Protein AF-A0A2V8Y3Q5-F1 (afdb_monomer)

Mean predicted aligned error: 6.58 Å

Structure (mmCIF, N/CA/C/O backbone):
data_AF-A0A2V8Y3Q5-F1
#
_entry.id   AF-A0A2V8Y3Q5-F1
#
loop_
_atom_site.group_PDB
_atom_site.id
_atom_site.type_symbol
_atom_site.label_atom_id
_atom_site.label_alt_id
_atom_site.label_comp_id
_atom_site.label_asym_id
_atom_site.label_entity_id
_atom_site.label_seq_id
_atom_site.pdbx_PDB_ins_code
_atom_site.Cartn_x
_atom_site.Cartn_y
_atom_site.Cartn_z
_atom_site.occupancy
_atom_site.B_iso_or_equiv
_atom_site.auth_seq_id
_atom_site.auth_comp_id
_atom_site.auth_asym_id
_atom_site.auth_atom_id
_atom_site.pdbx_PDB_model_num
ATOM 1 N N . MET A 1 1 ? -2.817 7.007 -15.883 1.00 48.34 1 MET A N 1
ATOM 2 C CA . MET A 1 1 ? -4.009 7.868 -15.737 1.00 48.34 1 MET A CA 1
ATOM 3 C C . MET A 1 1 ? -5.224 7.065 -15.273 1.00 48.34 1 MET A C 1
ATOM 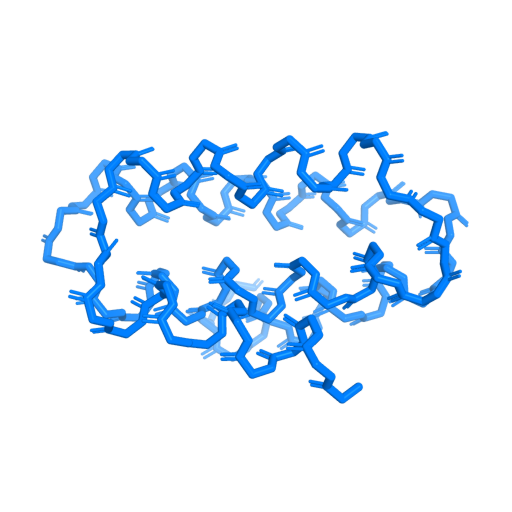5 O O . MET A 1 1 ? -5.567 7.200 -14.114 1.00 48.34 1 MET A O 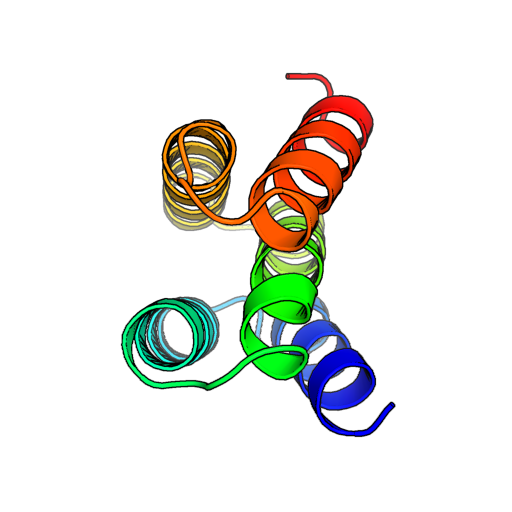1
ATOM 9 N N . GLY A 1 2 ? -5.813 6.167 -16.079 1.00 47.56 2 GLY A N 1
ATOM 10 C CA . GLY A 1 2 ? -7.019 5.411 -15.675 1.00 47.56 2 GLY A CA 1
ATOM 11 C C . GLY A 1 2 ? -6.881 4.601 -14.375 1.00 47.56 2 GLY A C 1
ATOM 12 O O . GLY A 1 2 ? -7.677 4.782 -13.466 1.00 47.56 2 GLY A O 1
ATOM 13 N N . ALA A 1 3 ? -5.820 3.795 -14.242 1.00 54.88 3 ALA A N 1
ATOM 14 C CA . ALA A 1 3 ? -5.577 3.000 -13.030 1.00 54.88 3 ALA A CA 1
ATOM 15 C C . ALA A 1 3 ? -5.352 3.856 -11.769 1.00 54.88 3 ALA A C 1
ATOM 17 O O . ALA A 1 3 ? -5.811 3.486 -10.703 1.00 54.88 3 ALA A O 1
ATOM 18 N N . PHE A 1 4 ? -4.706 5.019 -11.903 1.00 53.69 4 PHE A N 1
ATOM 19 C CA . PHE A 1 4 ? -4.492 5.962 -10.799 1.00 53.69 4 PHE A CA 1
ATOM 20 C C . PHE A 1 4 ? -5.827 6.516 -10.281 1.00 53.69 4 PHE A C 1
ATOM 22 O O . PHE A 1 4 ? -6.117 6.424 -9.095 1.00 53.69 4 PHE A O 1
ATOM 29 N N . VAL A 1 5 ? -6.691 6.968 -11.198 1.00 54.47 5 VAL A N 1
ATOM 30 C CA . VAL A 1 5 ? -8.029 7.480 -10.865 1.00 54.47 5 VAL A CA 1
ATOM 31 C C . VAL A 1 5 ? -8.911 6.388 -10.252 1.00 54.47 5 VAL A C 1
ATOM 33 O O . VAL A 1 5 ? -9.664 6.663 -9.327 1.00 54.47 5 VAL A O 1
ATOM 36 N N . THR A 1 6 ? -8.817 5.140 -10.726 1.00 59.31 6 THR A N 1
ATOM 37 C CA . THR A 1 6 ? -9.570 4.013 -10.147 1.00 59.31 6 THR A CA 1
ATOM 38 C C . THR A 1 6 ? -9.079 3.652 -8.743 1.00 59.31 6 THR A C 1
ATOM 40 O O . THR A 1 6 ? -9.903 3.393 -7.871 1.00 59.31 6 THR A O 1
ATOM 43 N N . SER A 1 7 ? -7.764 3.680 -8.509 1.00 55.41 7 SER A N 1
ATOM 44 C CA . SER A 1 7 ? -7.166 3.430 -7.195 1.00 55.41 7 SER A CA 1
ATOM 45 C C . SER A 1 7 ? -7.564 4.485 -6.160 1.00 55.41 7 SER A C 1
ATOM 47 O O . SER A 1 7 ? -7.919 4.123 -5.041 1.00 55.41 7 SER A O 1
ATOM 49 N N . GLU A 1 8 ? -7.562 5.770 -6.528 1.00 56.03 8 GLU A N 1
ATOM 50 C CA . GLU A 1 8 ? -8.012 6.848 -5.634 1.00 56.03 8 GLU A CA 1
ATOM 51 C C . 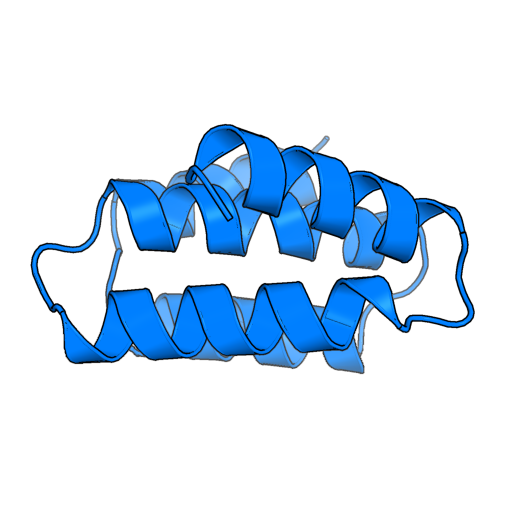GLU A 1 8 ? -9.520 6.771 -5.358 1.00 56.03 8 GLU A C 1
ATOM 53 O O . GLU A 1 8 ? -9.938 6.864 -4.208 1.00 56.03 8 GLU A O 1
ATOM 58 N N . LEU A 1 9 ? -10.347 6.497 -6.375 1.00 59.78 9 LEU A N 1
ATOM 59 C CA . LEU A 1 9 ? -11.796 6.325 -6.192 1.00 59.78 9 LEU A CA 1
ATOM 60 C C . LEU A 1 9 ? -12.149 5.145 -5.277 1.00 59.78 9 LEU A C 1
ATOM 62 O O . LEU A 1 9 ? -13.082 5.255 -4.481 1.00 59.78 9 LEU A O 1
ATOM 66 N N . LEU A 1 10 ? -11.426 4.026 -5.386 1.00 57.97 10 LEU A N 1
ATOM 67 C CA . LEU A 1 10 ? -11.595 2.870 -4.502 1.00 57.97 10 LEU A CA 1
ATOM 68 C C . LEU A 1 10 ? -11.149 3.195 -3.073 1.00 57.97 10 LEU A C 1
ATOM 70 O O . LEU A 1 10 ? -11.885 2.905 -2.136 1.00 57.97 10 LEU A O 1
ATOM 74 N N . GLY A 1 11 ? -9.990 3.840 -2.915 1.00 53.38 11 GLY A N 1
ATOM 75 C CA . GLY A 1 11 ? -9.460 4.224 -1.609 1.00 53.38 11 GLY A CA 1
ATOM 76 C C . GLY A 1 11 ? -10.321 5.253 -0.874 1.00 53.38 11 GLY A C 1
ATOM 77 O O . GLY A 1 11 ? -10.518 5.112 0.325 1.00 53.38 11 GLY A O 1
ATOM 78 N N . GLU A 1 12 ? -10.874 6.251 -1.569 1.00 56.47 12 GLU A N 1
ATOM 79 C CA . GLU A 1 12 ? -11.645 7.334 -0.941 1.00 56.47 12 GLU A CA 1
ATOM 80 C C . GLU A 1 12 ? -13.140 7.030 -0.764 1.00 56.47 12 GLU A C 1
ATOM 82 O O . GLU A 1 12 ? -13.724 7.438 0.239 1.00 56.47 12 GLU A O 1
ATOM 87 N N . ARG A 1 13 ? -13.795 6.343 -1.716 1.00 54.53 13 ARG A N 1
ATOM 88 C CA . ARG A 1 13 ? -15.253 6.086 -1.649 1.00 54.53 13 ARG A CA 1
ATOM 89 C C . ARG A 1 13 ? -15.638 4.701 -1.144 1.00 54.53 13 ARG A C 1
ATOM 91 O O . ARG A 1 13 ? -16.772 4.536 -0.699 1.00 54.53 13 ARG A O 1
ATOM 98 N N . TYR A 1 14 ? -14.736 3.728 -1.224 1.00 58.38 14 TYR A N 1
ATOM 99 C CA . TYR A 1 14 ? -15.003 2.325 -0.906 1.00 58.38 14 TYR A CA 1
ATOM 100 C C . TYR A 1 14 ? -13.886 1.758 -0.033 1.00 58.38 14 TYR A C 1
ATOM 102 O O . TYR A 1 14 ? -13.369 0.694 -0.336 1.00 58.38 14 TYR A O 1
ATOM 110 N N . ALA A 1 15 ? -13.476 2.486 1.012 1.00 61.31 15 ALA A N 1
ATOM 111 C CA . ALA A 1 15 ? -12.365 2.156 1.915 1.00 61.31 15 ALA A CA 1
ATOM 112 C C . ALA A 1 15 ? -12.627 0.902 2.790 1.00 61.31 15 ALA A C 1
ATOM 114 O O . ALA A 1 15 ? -12.545 0.948 4.020 1.00 61.31 15 ALA A O 1
ATOM 115 N N . ASP A 1 16 ? -12.982 -0.200 2.138 1.00 69.69 16 ASP A N 1
ATOM 116 C CA . ASP A 1 16 ? -13.440 -1.473 2.665 1.00 69.69 16 ASP A CA 1
ATOM 117 C C . ASP A 1 16 ? -12.529 -2.628 2.202 1.00 69.69 16 ASP A C 1
ATOM 119 O O . ASP A 1 16 ? -11.564 -2.458 1.445 1.00 69.69 16 ASP A O 1
ATOM 123 N N . GLU A 1 17 ? -12.833 -3.837 2.672 1.00 72.81 17 GLU A N 1
ATOM 124 C CA . GLU A 1 17 ? -12.095 -5.058 2.334 1.00 72.81 17 GLU A CA 1
ATOM 125 C C . GLU A 1 17 ? -12.037 -5.347 0.824 1.00 72.81 17 GLU A C 1
ATOM 127 O O . GLU A 1 17 ? -11.062 -5.931 0.340 1.00 72.81 17 GLU A O 1
ATOM 132 N N . ASN A 1 18 ? -13.046 -4.931 0.051 1.00 75.06 18 ASN A N 1
ATOM 133 C CA . ASN A 1 18 ? -13.093 -5.188 -1.386 1.00 75.06 18 ASN A CA 1
ATOM 134 C C . ASN A 1 18 ? -12.117 -4.288 -2.143 1.00 75.06 18 ASN A C 1
ATOM 136 O O . ASN A 1 18 ? -11.446 -4.766 -3.061 1.00 75.06 18 ASN A O 1
ATOM 140 N N . ALA A 1 19 ? -11.989 -3.017 -1.748 1.00 72.62 19 ALA A N 1
ATOM 141 C CA . ALA A 1 19 ? -10.978 -2.129 -2.318 1.00 72.62 19 ALA A CA 1
AT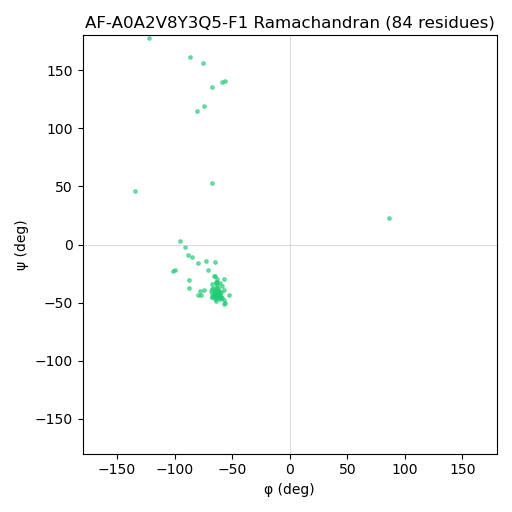OM 142 C C . ALA A 1 19 ? -9.559 -2.612 -2.007 1.00 72.62 19 ALA A C 1
ATOM 144 O O . ALA A 1 19 ? -8.713 -2.653 -2.903 1.00 72.62 19 ALA A O 1
ATOM 145 N N . LEU A 1 20 ? -9.314 -3.061 -0.773 1.00 76.06 20 LEU A N 1
ATOM 146 C CA . LEU A 1 20 ? -8.029 -3.643 -0.391 1.00 76.06 20 LEU A CA 1
ATOM 147 C C . LEU A 1 20 ? -7.701 -4.885 -1.234 1.00 76.06 20 LEU A C 1
ATOM 149 O O . LEU A 1 20 ? -6.589 -5.017 -1.749 1.00 76.06 20 LEU A O 1
ATOM 153 N N . LYS A 1 21 ? -8.678 -5.779 -1.422 1.00 80.50 21 LYS A N 1
ATOM 154 C CA . LYS A 1 21 ? -8.518 -6.977 -2.254 1.00 80.50 21 LYS A CA 1
ATOM 155 C C . LYS A 1 21 ? -8.237 -6.628 -3.716 1.00 80.50 21 LYS A C 1
ATOM 157 O O . LYS A 1 21 ? -7.322 -7.195 -4.306 1.00 80.50 21 LYS A O 1
ATOM 162 N N . ALA A 1 22 ? -8.967 -5.669 -4.283 1.00 79.38 22 ALA A N 1
ATOM 163 C CA . ALA A 1 22 ? -8.762 -5.223 -5.657 1.00 79.38 22 ALA A CA 1
ATOM 164 C C . ALA A 1 22 ? -7.356 -4.634 -5.868 1.00 79.38 22 ALA A C 1
ATOM 166 O O . ALA A 1 22 ? -6.700 -4.953 -6.860 1.00 79.38 22 ALA A O 1
ATOM 167 N N . LEU A 1 23 ? -6.863 -3.827 -4.921 1.00 78.69 23 LEU A N 1
ATOM 168 C CA . LEU A 1 23 ? -5.506 -3.274 -4.958 1.00 78.69 23 LEU A CA 1
ATOM 169 C C . LEU A 1 23 ? -4.436 -4.369 -4.850 1.00 78.69 23 LEU A C 1
ATOM 171 O O . LEU A 1 23 ? -3.463 -4.353 -5.609 1.00 78.69 23 LEU A O 1
ATOM 175 N N . ALA A 1 24 ? -4.638 -5.355 -3.973 1.00 79.81 24 ALA A N 1
ATOM 176 C CA . ALA A 1 24 ? -3.734 -6.493 -3.833 1.00 79.81 24 ALA A CA 1
ATOM 177 C C . ALA A 1 24 ? -3.678 -7.355 -5.110 1.00 79.81 24 ALA A C 1
ATOM 179 O O . ALA A 1 24 ? -2.596 -7.756 -5.551 1.00 79.81 24 ALA A O 1
ATOM 180 N N . ASP A 1 25 ? -4.827 -7.610 -5.739 1.00 81.50 25 ASP A N 1
ATOM 181 C CA . ASP A 1 25 ? -4.907 -8.361 -6.995 1.00 81.50 25 ASP A CA 1
ATOM 182 C C . ASP A 1 25 ? -4.253 -7.590 -8.153 1.00 81.50 25 ASP A C 1
ATOM 184 O O . ASP A 1 25 ? -3.543 -8.184 -8.976 1.00 81.50 25 ASP A O 1
ATOM 188 N N . LEU A 1 26 ? -4.398 -6.260 -8.181 1.00 78.75 26 LEU A N 1
ATOM 189 C CA . LEU A 1 26 ? -3.723 -5.389 -9.145 1.00 78.75 26 LEU A CA 1
ATOM 190 C C . LEU A 1 26 ? -2.196 -5.433 -8.966 1.00 78.75 26 LEU A C 1
ATOM 192 O O . LEU A 1 26 ? -1.464 -5.572 -9.948 1.00 78.75 26 LEU A O 1
ATOM 196 N N . GLY A 1 27 ? -1.709 -5.395 -7.721 1.00 74.25 27 GLY A N 1
ATOM 197 C CA . GLY A 1 27 ? -0.281 -5.499 -7.396 1.00 74.25 27 GLY A CA 1
ATOM 198 C C . GLY A 1 27 ? 0.354 -6.798 -7.888 1.00 74.25 27 GLY A C 1
ATOM 199 O O . GLY A 1 27 ? 1.479 -6.792 -8.387 1.00 74.25 27 GLY A O 1
ATOM 200 N N . LYS A 1 28 ? -0.392 -7.905 -7.846 1.00 76.88 28 LYS A N 1
ATOM 201 C CA . LYS A 1 28 ? 0.083 -9.216 -8.311 1.00 76.88 28 LYS A CA 1
ATOM 202 C C . LYS A 1 28 ? 0.016 -9.374 -9.826 1.00 76.88 28 LYS A C 1
ATOM 204 O O . LYS A 1 28 ? 0.948 -9.899 -10.429 1.00 76.88 28 LYS A O 1
ATOM 209 N N . SER A 1 29 ? -1.069 -8.939 -10.459 1.00 75.88 29 SER A N 1
ATOM 210 C CA . SER A 1 29 ? -1.385 -9.325 -11.844 1.00 75.88 29 SER A CA 1
ATOM 211 C C . SER A 1 29 ? -1.055 -8.269 -12.899 1.00 75.88 29 SER A C 1
ATOM 213 O O . SER A 1 29 ? -0.857 -8.612 -14.066 1.00 75.88 29 SER A O 1
ATOM 215 N N . ALA A 1 30 ? -0.973 -6.991 -12.524 1.00 74.88 30 ALA A N 1
ATOM 216 C CA . ALA A 1 30 ? -0.817 -5.925 -13.504 1.00 74.88 30 ALA A CA 1
ATOM 217 C C . ALA A 1 30 ? 0.605 -5.849 -14.083 1.00 74.88 30 ALA A C 1
ATOM 219 O O . ALA A 1 30 ? 1.582 -6.261 -13.467 1.00 74.88 30 ALA A O 1
ATOM 220 N N . ARG A 1 31 ? 0.745 -5.277 -15.281 1.00 76.62 31 ARG A N 1
ATOM 221 C CA . ARG A 1 31 ? 2.051 -4.874 -15.828 1.00 76.62 31 ARG A CA 1
ATOM 222 C C . ARG A 1 31 ? 2.396 -3.462 -15.352 1.00 76.62 31 ARG A C 1
ATOM 224 O O . ARG A 1 31 ? 1.510 -2.700 -14.960 1.00 76.62 31 ARG A O 1
ATOM 231 N N . LEU A 1 32 ? 3.670 -3.080 -15.421 1.00 67.50 32 LEU A N 1
ATOM 232 C CA . LEU A 1 32 ? 4.028 -1.659 -15.360 1.00 67.5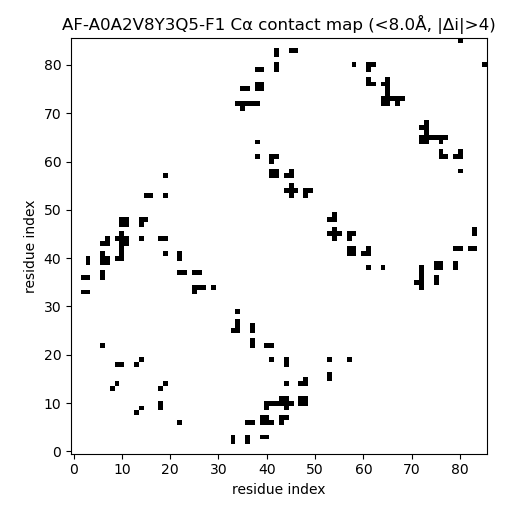0 32 LEU A CA 1
ATOM 233 C C . LEU A 1 32 ? 3.322 -0.910 -16.514 1.00 67.50 32 LEU A C 1
ATOM 235 O O . LEU A 1 32 ? 3.208 -1.472 -17.607 1.00 67.50 32 LEU A O 1
ATOM 239 N N . PRO A 1 33 ? 2.801 0.314 -16.295 1.00 68.44 33 PRO A N 1
ATOM 240 C CA . PRO A 1 33 ? 2.932 1.145 -15.091 1.00 68.44 33 PRO A CA 1
ATOM 241 C C . PRO A 1 33 ? 1.818 0.942 -14.047 1.00 68.44 33 PRO A C 1
ATOM 243 O O . PRO A 1 33 ? 1.851 1.563 -12.992 1.00 68.44 33 PRO A O 1
ATOM 246 N N . ALA A 1 34 ? 0.820 0.092 -14.303 1.00 72.75 34 ALA A N 1
ATOM 247 C CA . ALA A 1 34 ? -0.338 -0.052 -13.417 1.00 72.75 34 ALA A CA 1
ATOM 248 C C . ALA A 1 34 ? 0.034 -0.569 -12.014 1.00 72.75 34 ALA A C 1
ATOM 250 O O . ALA A 1 34 ? -0.552 -0.115 -11.035 1.00 72.75 34 ALA A O 1
ATOM 251 N N . ARG A 1 35 ? 1.066 -1.418 -11.888 1.00 78.50 35 ARG A N 1
ATOM 252 C CA . ARG A 1 35 ? 1.615 -1.807 -10.572 1.00 78.50 35 ARG A CA 1
ATOM 253 C C . ARG A 1 35 ? 2.155 -0.626 -9.760 1.00 78.50 35 ARG A C 1
ATOM 255 O O . ARG A 1 35 ? 2.029 -0.637 -8.543 1.00 78.50 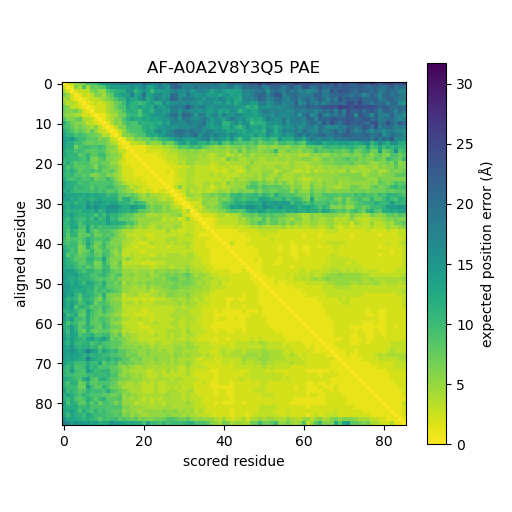35 ARG A O 1
ATOM 262 N N . ALA A 1 36 ? 2.708 0.400 -10.408 1.00 80.44 36 ALA A N 1
ATOM 263 C CA . ALA A 1 36 ? 3.224 1.585 -9.719 1.00 80.44 36 ALA A CA 1
ATOM 264 C C . ALA A 1 36 ? 2.101 2.488 -9.173 1.00 80.44 36 ALA A C 1
ATOM 266 O O . ALA A 1 36 ? 2.348 3.320 -8.313 1.00 80.44 36 ALA A O 1
ATOM 267 N N . ALA A 1 37 ? 0.849 2.292 -9.606 1.00 82.19 37 ALA A N 1
ATOM 268 C CA . ALA A 1 37 ? -0.306 2.999 -9.050 1.00 82.19 37 ALA A CA 1
ATOM 269 C C . ALA A 1 37 ? -0.886 2.332 -7.785 1.00 82.19 37 ALA A C 1
ATOM 271 O O . ALA A 1 37 ? -1.745 2.918 -7.127 1.00 82.19 37 ALA A O 1
ATOM 272 N N . VAL A 1 38 ? -0.450 1.112 -7.446 1.00 86.62 38 VAL A N 1
ATOM 273 C CA . VAL A 1 38 ? -0.944 0.371 -6.271 1.00 86.62 38 VAL A CA 1
ATOM 274 C C . VAL A 1 38 ? -0.568 1.056 -4.957 1.00 86.62 38 VAL A C 1
ATOM 276 O O . VAL A 1 38 ? -1.463 1.208 -4.125 1.00 86.62 38 VAL A O 1
ATOM 279 N N . PRO A 1 39 ? 0.678 1.539 -4.763 1.00 89.75 39 PRO A N 1
ATOM 280 C CA . PRO A 1 39 ? 1.029 2.287 -3.562 1.00 89.75 39 PRO A CA 1
ATOM 281 C C . PRO A 1 39 ? 0.107 3.473 -3.269 1.00 89.75 39 PRO A C 1
ATOM 283 O O . PRO A 1 39 ? -0.357 3.616 -2.144 1.00 89.75 39 PRO A O 1
ATOM 286 N N . HIS A 1 40 ? -0.259 4.258 -4.283 1.00 87.12 40 HIS A N 1
ATOM 287 C CA . HIS A 1 40 ? -1.190 5.375 -4.098 1.00 87.12 40 HIS A CA 1
ATOM 288 C C . HIS A 1 40 ? -2.590 4.929 -3.667 1.00 87.12 40 HIS A C 1
ATOM 290 O O . HIS A 1 40 ? -3.202 5.565 -2.815 1.00 87.12 40 HIS A O 1
ATOM 296 N N . GLY A 1 41 ? -3.098 3.824 -4.220 1.00 84.94 41 GLY A N 1
ATOM 297 C CA . GLY A 1 41 ? -4.386 3.274 -3.794 1.00 84.94 41 GLY A CA 1
ATOM 298 C C . GLY A 1 41 ? -4.375 2.820 -2.335 1.00 84.94 41 GLY A C 1
ATOM 299 O O . GLY A 1 41 ? -5.318 3.093 -1.597 1.00 84.94 41 GLY A O 1
ATOM 300 N N . LEU A 1 42 ? -3.287 2.173 -1.903 1.00 87.81 42 LEU A N 1
ATOM 301 C CA . LEU A 1 42 ? -3.105 1.766 -0.507 1.00 87.81 42 LEU A CA 1
ATOM 302 C C . LEU A 1 42 ? -2.943 2.978 0.420 1.00 87.81 42 LEU A C 1
ATOM 304 O O . LEU A 1 42 ? -3.506 2.982 1.511 1.00 87.81 42 LEU A O 1
ATOM 308 N N . GLU A 1 43 ? -2.232 4.021 -0.022 1.00 90.62 43 GLU A N 1
ATOM 309 C CA . GLU A 1 43 ? -2.118 5.303 0.685 1.00 90.62 43 GLU A CA 1
ATOM 310 C C . GLU A 1 43 ? -3.499 5.928 0.927 1.00 90.62 43 GLU A C 1
ATOM 312 O O . GLU A 1 43 ? -3.834 6.284 2.058 1.00 90.62 43 GLU A O 1
ATOM 317 N N . ALA A 1 44 ? -4.307 6.044 -0.131 1.00 86.56 44 ALA A N 1
ATOM 318 C CA . ALA A 1 44 ? -5.647 6.616 -0.065 1.00 86.56 44 ALA A CA 1
ATOM 319 C C . ALA A 1 44 ? -6.559 5.797 0.860 1.00 86.56 44 ALA A C 1
ATOM 321 O O . ALA A 1 44 ? -7.211 6.366 1.737 1.00 86.56 44 ALA A O 1
ATOM 322 N N . LEU A 1 45 ? -6.535 4.464 0.739 1.00 84.44 45 LEU A N 1
ATOM 323 C CA . LEU A 1 45 ? -7.300 3.566 1.606 1.00 84.44 45 LEU A CA 1
ATOM 324 C C . LEU A 1 45 ? -6.891 3.722 3.075 1.00 84.44 45 LEU A C 1
ATOM 326 O O . LEU A 1 45 ? -7.752 3.881 3.939 1.00 84.44 45 LEU A O 1
ATOM 330 N N . ALA A 1 46 ? -5.586 3.740 3.363 1.00 87.88 46 ALA A N 1
ATOM 331 C CA . ALA A 1 46 ? -5.068 3.910 4.718 1.00 87.88 46 ALA A CA 1
ATOM 332 C C . ALA A 1 46 ? -5.433 5.274 5.324 1.00 87.88 46 ALA A C 1
ATOM 334 O O . ALA A 1 46 ? -5.588 5.377 6.540 1.00 87.88 46 ALA A O 1
ATOM 335 N N . LYS A 1 47 ? -5.592 6.325 4.513 1.00 87.44 47 LYS A N 1
ATOM 336 C CA . LYS A 1 47 ? -6.052 7.641 4.983 1.00 87.44 47 LYS A CA 1
ATOM 337 C C . LYS A 1 47 ? -7.557 7.682 5.233 1.00 87.44 47 LYS A C 1
ATOM 339 O O . LYS A 1 47 ? -7.980 8.246 6.238 1.00 87.44 47 LYS A O 1
ATOM 344 N N . ALA A 1 48 ? -8.349 7.104 4.334 1.00 84.25 48 ALA A N 1
ATOM 345 C CA . ALA A 1 48 ? -9.800 7.265 4.326 1.00 84.25 48 ALA A CA 1
ATOM 346 C C . ALA A 1 48 ? -10.552 6.258 5.208 1.00 84.25 48 ALA A C 1
ATOM 348 O O . ALA A 1 48 ? -11.616 6.587 5.731 1.00 84.25 48 ALA A O 1
ATOM 349 N N . THR A 1 49 ? -10.033 5.038 5.388 1.00 81.56 49 THR A N 1
ATOM 350 C CA . THR A 1 49 ? -10.760 4.004 6.137 1.00 81.56 49 THR A CA 1
ATOM 351 C C . THR A 1 49 ? -10.878 4.362 7.627 1.00 81.56 49 THR A C 1
ATOM 353 O O . THR A 1 49 ? -9.894 4.805 8.231 1.00 81.56 49 THR A O 1
ATOM 356 N N . PRO A 1 50 ? -12.052 4.190 8.266 1.00 83.00 50 PRO A N 1
ATOM 357 C CA . PRO A 1 50 ? -12.187 4.291 9.719 1.00 83.00 50 PRO A CA 1
ATOM 358 C C . PRO A 1 50 ? -11.730 3.012 10.440 1.00 83.00 50 PRO A C 1
ATOM 360 O O . PRO A 1 50 ? -11.489 3.050 11.643 1.00 83.00 50 PRO A O 1
ATOM 363 N N . ASP A 1 51 ? -11.591 1.896 9.721 1.00 85.75 51 ASP A N 1
ATOM 364 C CA . ASP A 1 51 ? -11.212 0.603 10.282 1.00 85.75 51 ASP A CA 1
ATOM 365 C C . ASP A 1 51 ? -9.691 0.522 10.486 1.00 85.75 51 ASP A C 1
ATOM 367 O O . ASP A 1 51 ? -8.895 0.556 9.544 1.00 85.75 51 ASP A O 1
ATOM 371 N N . GLU A 1 52 ? -9.271 0.425 11.746 1.00 88.81 52 GLU A N 1
ATOM 372 C CA . GLU A 1 52 ? -7.858 0.346 12.116 1.00 88.81 52 GLU A CA 1
ATOM 373 C C . GLU A 1 52 ? -7.181 -0.929 11.594 1.00 88.81 52 GLU A C 1
ATOM 375 O O . GLU A 1 52 ? -6.002 -0.898 11.233 1.00 88.81 52 GLU A O 1
ATOM 380 N N . SER A 1 53 ? -7.922 -2.035 11.490 1.00 88.06 53 SER A N 1
ATOM 381 C CA . SER A 1 53 ? -7.397 -3.289 10.954 1.00 88.06 53 SER A CA 1
ATOM 382 C C . SER A 1 53 ? -7.097 -3.161 9.461 1.00 88.06 53 SER A C 1
ATOM 384 O O . SER A 1 53 ? -5.991 -3.493 9.031 1.00 88.06 53 SER A O 1
ATOM 386 N N . LEU A 1 54 ? -8.010 -2.565 8.687 1.00 84.75 54 LEU A N 1
ATOM 387 C CA . LEU A 1 54 ? -7.800 -2.296 7.262 1.00 84.75 54 LEU A CA 1
ATOM 388 C C . LEU A 1 54 ? -6.657 -1.316 7.031 1.00 84.75 54 LEU A C 1
ATOM 390 O O . LEU A 1 54 ? -5.819 -1.540 6.154 1.00 84.75 54 LEU A O 1
ATOM 394 N N . ARG A 1 55 ? -6.578 -0.264 7.852 1.00 90.19 55 ARG A N 1
ATOM 395 C CA . ARG A 1 55 ? -5.472 0.696 7.806 1.00 90.19 55 ARG A CA 1
ATOM 396 C C . ARG A 1 55 ? -4.131 -0.003 7.994 1.00 90.19 55 ARG A C 1
ATOM 398 O O . ARG A 1 55 ? -3.205 0.228 7.219 1.00 90.19 55 ARG A O 1
ATOM 405 N N . ARG A 1 56 ? -4.034 -0.872 9.002 1.00 91.38 56 ARG A N 1
ATOM 406 C CA . ARG A 1 56 ? -2.807 -1.608 9.300 1.00 91.38 56 ARG A CA 1
ATOM 407 C C . ARG A 1 56 ? -2.415 -2.539 8.160 1.00 91.38 56 ARG A C 1
ATOM 409 O O . ARG A 1 56 ? -1.269 -2.499 7.733 1.00 91.38 56 ARG A O 1
ATOM 416 N N . VAL A 1 57 ? -3.365 -3.288 7.600 1.00 91.50 57 VAL A N 1
ATOM 417 C CA . VAL A 1 57 ? -3.080 -4.175 6.461 1.00 91.50 57 VAL A CA 1
ATOM 418 C C . VAL A 1 57 ? -2.611 -3.385 5.234 1.00 91.50 57 VAL A C 1
ATOM 420 O O . VAL A 1 57 ? -1.707 -3.832 4.529 1.00 91.50 57 VAL A O 1
ATOM 423 N N . ALA A 1 58 ? -3.173 -2.203 4.975 1.00 89.31 58 ALA A N 1
ATOM 424 C CA . ALA A 1 58 ? -2.724 -1.346 3.879 1.00 89.31 58 ALA A CA 1
ATOM 425 C C . ALA A 1 58 ? -1.283 -0.847 4.077 1.00 89.31 58 ALA A C 1
ATOM 427 O O . ALA A 1 58 ? -0.488 -0.867 3.135 1.00 89.31 58 ALA A O 1
ATOM 428 N N . ILE A 1 59 ? -0.930 -0.451 5.304 1.00 93.31 59 ILE A N 1
ATOM 429 C CA . ILE A 1 59 ? 0.435 -0.046 5.666 1.00 93.31 59 ILE A CA 1
ATOM 430 C C . ILE A 1 59 ? 1.404 -1.227 5.540 1.00 93.31 59 ILE A C 1
ATOM 432 O O . ILE A 1 59 ? 2.464 -1.072 4.936 1.00 93.31 59 ILE A O 1
ATOM 436 N N . ASP A 1 60 ? 1.036 -2.411 6.032 1.00 93.44 60 ASP A N 1
ATOM 437 C CA . ASP A 1 60 ? 1.866 -3.616 5.926 1.00 93.44 60 ASP A CA 1
ATOM 438 C C . ASP A 1 60 ? 2.132 -3.968 4.449 1.00 93.44 60 ASP A C 1
ATOM 440 O O . ASP A 1 60 ? 3.262 -4.264 4.061 1.00 93.44 60 ASP A O 1
ATOM 444 N N . GLN A 1 61 ? 1.123 -3.852 3.577 1.00 91.19 61 GLN A N 1
ATOM 445 C CA . GLN A 1 61 ? 1.312 -4.054 2.136 1.00 91.19 61 GLN A CA 1
ATOM 446 C C . GLN A 1 61 ? 2.245 -3.010 1.510 1.00 91.19 61 GLN A C 1
ATOM 448 O O . GLN A 1 61 ? 3.088 -3.365 0.686 1.00 91.19 61 GLN A O 1
ATOM 453 N N . LEU A 1 62 ? 2.150 -1.738 1.907 1.00 92.62 62 LEU A N 1
ATOM 454 C CA . LEU A 1 62 ? 3.091 -0.703 1.468 1.00 92.62 62 LEU A CA 1
ATOM 455 C C . LEU A 1 62 ? 4.531 -1.009 1.914 1.00 92.62 62 LEU A C 1
ATOM 457 O O . LEU A 1 62 ? 5.468 -0.847 1.127 1.00 92.62 62 LEU A O 1
ATOM 461 N N . GLN A 1 63 ? 4.714 -1.506 3.139 1.00 93.81 63 GLN A N 1
ATOM 462 C CA . GLN A 1 63 ? 6.019 -1.924 3.661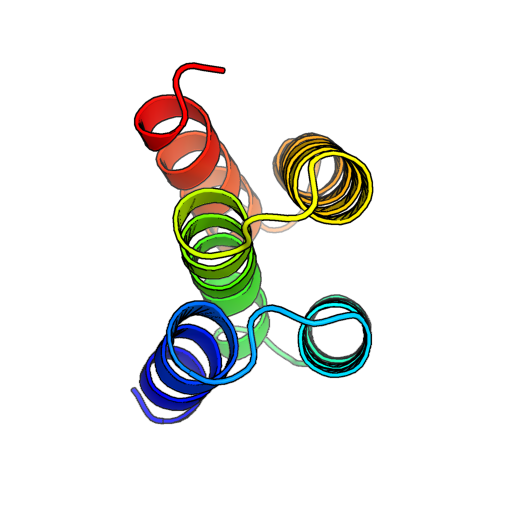 1.00 93.81 63 GLN A CA 1
ATOM 463 C C . GLN A 1 63 ? 6.606 -3.132 2.928 1.00 93.81 63 GLN A C 1
ATOM 465 O O . GLN A 1 63 ? 7.830 -3.269 2.868 1.00 93.81 63 GLN A O 1
ATOM 470 N N . GLU A 1 64 ? 5.775 -3.997 2.354 1.00 92.56 64 GLU A N 1
ATOM 471 C CA . GLU A 1 64 ? 6.246 -5.065 1.473 1.00 92.56 64 GLU A CA 1
ATOM 472 C C . GLU A 1 64 ? 6.582 -4.534 0.073 1.00 92.56 64 GLU A C 1
ATOM 474 O O . GLU A 1 64 ? 7.625 -4.876 -0.485 1.00 92.56 64 GLU A O 1
ATOM 479 N N . LEU A 1 65 ? 5.776 -3.620 -0.477 1.00 90.00 65 LEU A N 1
ATOM 480 C CA . LEU A 1 65 ? 6.027 -3.027 -1.797 1.00 90.00 65 LEU A CA 1
ATOM 481 C C . LEU A 1 65 ? 7.310 -2.185 -1.852 1.00 90.00 65 LEU A C 1
ATOM 483 O O . LEU A 1 65 ? 7.947 -2.130 -2.905 1.00 90.00 65 LEU A O 1
ATOM 487 N N . GLN A 1 66 ? 7.764 -1.600 -0.739 1.00 92.19 66 GLN A N 1
ATOM 488 C CA . GLN A 1 66 ? 9.062 -0.906 -0.691 1.00 92.19 66 GLN A CA 1
ATOM 489 C C . GLN A 1 66 ? 10.262 -1.856 -0.917 1.00 92.19 66 GLN A C 1
ATOM 491 O O . GLN A 1 66 ? 11.377 -1.406 -1.167 1.00 92.19 66 GLN A O 1
ATOM 496 N N . LYS A 1 67 ? 10.057 -3.176 -0.825 1.00 91.56 67 LYS A N 1
ATOM 497 C CA . LYS A 1 67 ? 11.075 -4.199 -1.114 1.00 91.56 67 LYS A CA 1
ATOM 498 C C . LYS A 1 67 ? 10.981 -4.721 -2.553 1.00 91.56 67 LYS A C 1
ATOM 500 O O . LYS A 1 67 ? 11.719 -5.632 -2.917 1.00 91.56 67 LYS A O 1
ATOM 505 N N . SER A 1 68 ? 10.077 -4.169 -3.366 1.00 89.38 68 SER A N 1
ATOM 506 C CA . SER A 1 68 ? 9.876 -4.564 -4.761 1.00 89.38 68 SER A CA 1
ATOM 507 C C . SER A 1 68 ? 11.168 -4.447 -5.577 1.00 89.38 68 SER A C 1
ATOM 509 O O . SER A 1 68 ? 11.909 -3.468 -5.455 1.00 89.38 68 SER A O 1
ATOM 511 N N . GLU A 1 69 ? 11.395 -5.420 -6.464 1.00 90.31 69 GLU A N 1
ATOM 512 C CA . GLU A 1 69 ? 12.477 -5.402 -7.459 1.00 90.31 69 GLU A CA 1
ATOM 513 C C . GLU A 1 69 ? 12.305 -4.256 -8.470 1.00 90.31 69 GLU A C 1
ATOM 515 O O . GLU A 1 69 ? 13.281 -3.630 -8.881 1.00 90.31 69 GLU A O 1
ATOM 520 N N . PHE A 1 70 ? 11.053 -3.911 -8.793 1.00 88.19 70 PHE A N 1
ATOM 521 C CA . PHE A 1 70 ? 10.714 -2.796 -9.674 1.00 88.19 70 PHE A CA 1
ATOM 522 C C . PHE A 1 70 ? 10.913 -1.466 -8.951 1.00 88.19 70 PHE A C 1
ATOM 524 O O . PHE A 1 70 ? 10.259 -1.204 -7.936 1.00 88.19 70 PHE A O 1
ATOM 531 N N . GLU A 1 71 ? 11.802 -0.633 -9.488 1.00 90.19 71 GLU A N 1
ATOM 532 C CA . GLU A 1 71 ? 12.183 0.652 -8.905 1.00 90.19 71 GLU A CA 1
ATOM 533 C C . GLU A 1 71 ? 11.002 1.612 -8.782 1.00 90.19 71 GLU A C 1
ATOM 535 O O . GLU A 1 71 ? 10.825 2.228 -7.734 1.00 90.19 71 GLU A O 1
ATOM 540 N N . GLU A 1 72 ? 10.145 1.680 -9.796 1.00 87.69 72 GLU A N 1
ATOM 541 C CA . GLU A 1 72 ? 8.981 2.559 -9.799 1.00 87.69 72 GLU A CA 1
ATOM 542 C C . GLU A 1 72 ? 8.007 2.194 -8.674 1.00 87.69 72 GLU A C 1
ATOM 544 O O . GLU A 1 72 ? 7.543 3.061 -7.943 1.00 87.69 72 GLU A O 1
ATOM 549 N N . VAL A 1 73 ? 7.745 0.900 -8.472 1.00 88.44 73 VAL A N 1
ATOM 550 C CA . VAL A 1 73 ? 6.854 0.422 -7.399 1.00 88.44 73 VAL A CA 1
ATOM 551 C C . VAL A 1 73 ? 7.449 0.724 -6.026 1.00 88.44 73 VAL A C 1
ATOM 553 O O . VAL A 1 73 ? 6.743 1.182 -5.128 1.00 88.44 73 VAL A O 1
ATOM 556 N N . ARG A 1 74 ? 8.755 0.492 -5.868 1.00 93.62 74 ARG A N 1
ATOM 557 C CA . ARG A 1 74 ? 9.475 0.751 -4.621 1.00 93.62 74 ARG A CA 1
ATOM 558 C C . ARG A 1 74 ? 9.463 2.235 -4.258 1.00 93.62 74 ARG A C 1
ATOM 560 O O . ARG A 1 74 ? 9.190 2.575 -3.109 1.00 93.62 74 ARG A O 1
ATOM 567 N N . ASN A 1 75 ? 9.727 3.108 -5.226 1.00 92.50 75 ASN A N 1
ATOM 568 C CA . ASN A 1 75 ? 9.743 4.552 -5.011 1.00 92.50 75 ASN A CA 1
ATOM 569 C C . 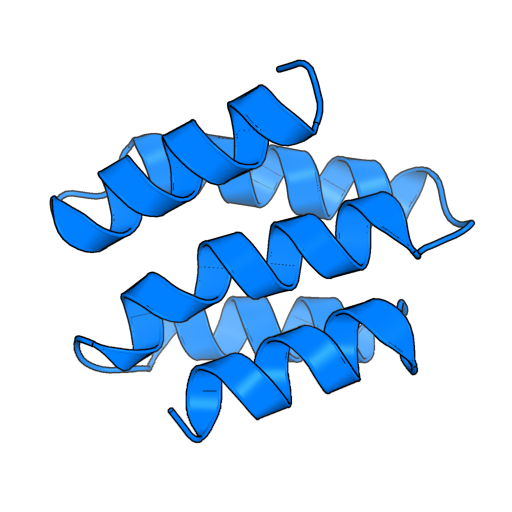ASN A 1 75 ? 8.358 5.068 -4.607 1.00 92.50 75 ASN A C 1
ATOM 571 O O . ASN A 1 75 ? 8.246 5.809 -3.630 1.00 92.50 75 ASN A O 1
ATOM 575 N N . GLU A 1 76 ? 7.298 4.618 -5.283 1.00 91.19 76 GLU A N 1
ATOM 576 C CA . GLU A 1 76 ? 5.935 5.029 -4.936 1.00 91.19 76 GLU A CA 1
ATOM 577 C C . GLU A 1 76 ? 5.486 4.496 -3.566 1.00 91.19 76 GLU A C 1
ATOM 579 O O . GLU A 1 76 ? 4.795 5.197 -2.821 1.00 91.19 76 GLU A O 1
ATOM 584 N N . ALA A 1 77 ? 5.927 3.296 -3.172 1.00 92.31 77 ALA A N 1
ATOM 585 C CA . ALA A 1 77 ? 5.693 2.761 -1.829 1.00 92.31 77 ALA A CA 1
ATOM 586 C C . ALA A 1 77 ? 6.368 3.604 -0.738 1.00 92.31 77 ALA A C 1
ATOM 588 O O . ALA A 1 77 ? 5.718 3.963 0.244 1.00 92.31 77 ALA A O 1
ATOM 589 N N . LEU A 1 78 ? 7.633 3.990 -0.932 1.00 93.38 78 LEU A N 1
ATOM 590 C CA . LEU A 1 78 ? 8.360 4.853 0.006 1.00 93.38 78 LEU A CA 1
ATOM 591 C C . LEU A 1 78 ? 7.710 6.237 0.138 1.00 93.38 78 LEU A C 1
ATOM 593 O O . LEU A 1 78 ? 7.563 6.755 1.245 1.00 93.38 78 LEU A O 1
ATOM 597 N N . ILE A 1 79 ? 7.291 6.833 -0.982 1.00 94.12 79 ILE A N 1
ATOM 598 C CA . ILE A 1 79 ? 6.573 8.115 -0.986 1.00 94.12 79 ILE A CA 1
ATOM 599 C C . ILE A 1 79 ? 5.260 7.995 -0.204 1.00 94.12 79 ILE A C 1
ATOM 601 O O . ILE A 1 79 ? 4.943 8.869 0.605 1.00 94.12 79 ILE A O 1
ATOM 605 N N . SER A 1 80 ? 4.516 6.912 -0.423 1.00 92.81 80 SER A N 1
ATOM 606 C CA . SER A 1 80 ? 3.232 6.656 0.234 1.00 92.81 80 SER A CA 1
ATOM 607 C C . SER A 1 80 ? 3.388 6.469 1.748 1.00 92.81 80 SER A C 1
ATOM 609 O O . SER A 1 80 ? 2.685 7.124 2.516 1.00 92.81 80 SER A O 1
ATOM 611 N N . LEU A 1 81 ? 4.355 5.656 2.192 1.00 93.31 81 LEU A N 1
ATOM 612 C CA . LEU A 1 81 ? 4.665 5.450 3.617 1.00 93.31 81 LEU A CA 1
ATOM 613 C C . LEU A 1 81 ? 5.050 6.759 4.310 1.00 93.31 81 LEU A C 1
ATOM 615 O O . LEU A 1 81 ? 4.458 7.115 5.331 1.00 93.31 81 LEU A O 1
ATOM 619 N N . LYS A 1 82 ? 5.926 7.552 3.680 1.00 94.44 82 LYS A N 1
ATOM 620 C CA . LYS A 1 82 ? 6.344 8.853 4.211 1.00 94.44 82 LYS A CA 1
ATOM 621 C C . LYS A 1 82 ? 5.159 9.792 4.444 1.00 94.44 82 LYS A C 1
ATOM 623 O O . LYS A 1 82 ? 5.136 10.519 5.435 1.00 94.44 82 LYS A O 1
A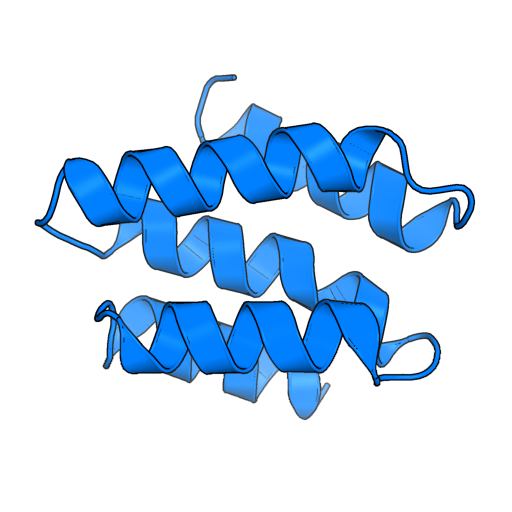TOM 628 N N . LYS A 1 83 ? 4.162 9.792 3.551 1.00 91.19 83 LYS A N 1
ATOM 629 C CA . LYS A 1 83 ? 2.939 10.600 3.709 1.00 91.19 83 LYS A CA 1
ATOM 630 C C . LYS A 1 83 ? 2.014 10.091 4.818 1.00 91.19 83 LYS A C 1
ATOM 632 O O . LYS A 1 83 ? 1.188 10.866 5.295 1.00 91.19 83 LYS A O 1
ATOM 637 N N . LEU A 1 84 ? 2.122 8.818 5.195 1.00 90.25 84 LEU A N 1
ATOM 638 C CA . LEU A 1 84 ? 1.405 8.215 6.321 1.00 90.25 84 LEU A CA 1
ATOM 639 C C . LEU A 1 84 ? 2.171 8.354 7.649 1.00 90.25 84 LEU A C 1
ATOM 641 O O . LEU A 1 84 ? 1.603 8.073 8.698 1.00 90.25 84 LEU A O 1
ATOM 645 N N . GLY A 1 85 ? 3.426 8.816 7.618 1.00 91.38 85 GLY A N 1
ATOM 646 C CA . GLY A 1 85 ? 4.273 8.972 8.804 1.00 91.38 85 GLY A CA 1
ATOM 647 C C . GLY A 1 85 ? 5.045 7.709 9.201 1.00 91.38 85 GLY A C 1
ATOM 648 O O . GLY A 1 85 ? 5.422 7.586 10.365 1.00 91.38 85 GLY A O 1
ATOM 649 N N . HIS A 1 86 ? 5.271 6.795 8.251 1.00 83.75 86 HIS A N 1
ATOM 650 C CA . HIS A 1 86 ? 6.060 5.566 8.401 1.00 83.75 86 HIS A CA 1
ATOM 651 C C . HIS A 1 86 ? 7.336 5.627 7.558 1.00 83.75 86 HIS A C 1
ATOM 653 O O . HIS A 1 86 ? 8.355 5.074 8.025 1.00 83.75 86 HIS A O 1
#

Foldseek 3Di:
DVLLVVLLCCQAVVLDPVSVVVLVVQCPPPDPPSVLSSLVSLLSSLVHDPDPVSVVVSLVVLVVQCVDPDPSSNVSSVVSNVVVVD

Secondary structure (DSSP, 8-state):
-HHHHHHHHHHHH-TTHHHHHHHHHHHHHPPTTGGGGHHHHHHHHHHH---HHHHHHHHHHHHHHTT-SSHHHHHHHHHHHHHHT-

Sequence (86 aa):
MGAFVTSELLGERYADENALKALADLGKSARLPARAAVPHGLEALAKATPDESLRRVAIDQLQELQKSEFEEVRNEALISLKKLGH

Nearest PDB structures (foldseek):
  4lac-assembly1_A  TM=7.732E-01  e=3.309E-01  Homo sapiens
  8twi-assembly1_A  TM=7.682E-01  e=3.309E-01  Homo sapiens
  1b3u-assembly1_A  TM=7.595E-01  e=2.802E-01  Homo sapiens
  5me3-assembly2_B  TM=8.085E-01  e=2.060E+00  Eremothecium gossypii ATCC 10895
  7rw8-assembly1_B  TM=6.109E-01  e=4.998E+00  Mus musculus

Radius of gyration: 11.23 Å; Cα contacts (8 Å, |Δi|>4): 120; chains: 1; bounding box: 28×20×28 Å

pLDDT: mean 80.18, std 13.21, range [47.56, 94.44]

Solvent-accessible surface area (backbone atoms only — not comparable to full-atom values): 4354 Å² total; per-residue (Å²): 109,72,62,45,57,52,24,42,50,29,8,64,77,40,48,46,72,65,38,52,49,53,44,53,52,40,54,73,70,47,54,86,69,55,31,39,32,31,29,53,18,33,40,33,22,40,70,55,28,88,48,66,67,62,26,48,53,31,51,52,51,32,64,53,36,47,70,43,88,52,61,64,35,15,51,36,11,49,56,32,36,55,76,72,75,101